Protein AF-A0A915J0B0-F1 (afdb_monomer_lite)

Foldseek 3Di:
DDPVVVVVVVVVVVVLVVLVVVVVVVVPPDDDPPVPPDDDDDDDPDDDPPDDPPPPPQLLVDALLVVLVVLCVVLVVLVVVFDVQLVVVVCCPDPCNCVRTVSVVVNVVSLQVLLVVLLCSLVVDPDLVSSLSSLVSLVSNLVSNVVVVVVSSSVSSVSSCCDPSHVVSVSSVD

Organism: Romanomermis culicivorax (NCBI:txid13658)

Structure (mmCIF, N/CA/C/O backbone):
data_AF-A0A915J0B0-F1
#
_entry.id   AF-A0A915J0B0-F1
#
loop_
_atom_site.group_PDB
_atom_site.id
_atom_site.type_symbol
_atom_site.label_atom_id
_atom_site.label_alt_id
_atom_site.label_comp_id
_atom_site.label_asym_id
_atom_site.label_entity_id
_atom_site.label_seq_id
_atom_site.pdbx_PDB_ins_code
_atom_site.Cartn_x
_atom_site.Cartn_y
_atom_site.Cartn_z
_atom_site.occupancy
_atom_site.B_iso_or_equiv
_atom_site.auth_seq_id
_atom_site.auth_comp_id
_atom_site.auth_asym_id
_atom_site.auth_atom_id
_atom_site.pdbx_PDB_model_num
ATOM 1 N N . MET A 1 1 ? 23.899 -5.904 25.865 1.00 48.91 1 MET A N 1
ATOM 2 C CA . MET A 1 1 ? 22.998 -5.936 24.692 1.00 48.91 1 MET A CA 1
ATOM 3 C C . MET A 1 1 ? 23.841 -6.051 23.431 1.00 48.91 1 MET A C 1
ATOM 5 O O . MET A 1 1 ? 24.751 -5.235 23.291 1.00 48.91 1 MET A O 1
ATOM 9 N N . PRO A 1 2 ? 23.635 -7.070 22.580 1.00 42.84 2 PRO A N 1
ATOM 10 C CA . PRO A 1 2 ? 24.564 -7.401 21.504 1.00 42.84 2 PRO A CA 1
ATOM 11 C C . PRO A 1 2 ? 24.495 -6.377 20.364 1.00 42.84 2 PRO A C 1
ATOM 13 O O . PRO A 1 2 ? 23.424 -5.894 20.007 1.00 42.84 2 PRO A O 1
ATOM 16 N N . LEU A 1 3 ? 25.644 -6.087 19.750 1.00 39.56 3 LEU A N 1
ATOM 17 C CA . LEU A 1 3 ? 25.830 -5.108 18.664 1.00 39.56 3 LEU A CA 1
ATOM 18 C C . LEU A 1 3 ? 24.934 -5.345 17.426 1.00 39.56 3 LEU A C 1
ATOM 20 O O . LEU A 1 3 ? 24.754 -4.445 16.609 1.00 39.56 3 LEU A O 1
ATOM 24 N N . VAL A 1 4 ? 24.346 -6.537 17.300 1.00 41.31 4 VAL A N 1
ATOM 25 C CA . VAL A 1 4 ? 23.443 -6.927 16.207 1.00 41.31 4 VAL A CA 1
ATOM 26 C C . VAL A 1 4 ? 22.070 -6.248 16.321 1.00 41.31 4 VAL A C 1
ATOM 28 O O . VAL A 1 4 ? 21.527 -5.815 15.307 1.00 41.31 4 VAL A O 1
ATOM 31 N N . GLU A 1 5 ? 21.537 -6.071 17.536 1.00 36.66 5 GLU A N 1
ATOM 32 C CA . GLU A 1 5 ? 20.248 -5.388 17.747 1.00 36.66 5 GLU A CA 1
ATOM 33 C C . GLU A 1 5 ? 20.348 -3.886 17.458 1.00 36.66 5 GLU A C 1
ATOM 35 O O . GLU A 1 5 ? 19.436 -3.316 16.863 1.00 36.66 5 GLU A O 1
ATOM 40 N N . ARG A 1 6 ? 21.488 -3.254 17.779 1.00 40.50 6 ARG A N 1
ATOM 41 C CA . ARG A 1 6 ? 21.729 -1.835 17.453 1.00 40.50 6 ARG A CA 1
ATOM 42 C C . ARG A 1 6 ? 21.765 -1.598 15.944 1.00 40.50 6 ARG A C 1
ATOM 44 O O 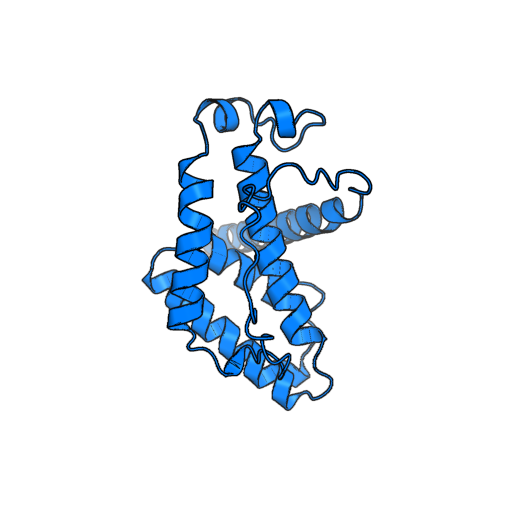. ARG A 1 6 ? 21.089 -0.701 15.461 1.00 40.50 6 ARG A O 1
ATOM 51 N N . ARG A 1 7 ? 22.436 -2.476 15.190 1.00 36.09 7 ARG A N 1
ATOM 52 C CA . ARG A 1 7 ? 22.481 -2.410 13.718 1.00 36.09 7 ARG A CA 1
ATOM 53 C C . ARG A 1 7 ? 21.117 -2.624 13.057 1.00 36.09 7 ARG A C 1
ATOM 55 O O . ARG A 1 7 ? 20.875 -2.083 11.981 1.00 36.09 7 ARG A O 1
ATOM 62 N N . CYS A 1 8 ? 20.245 -3.431 13.662 1.00 31.55 8 CYS A N 1
ATOM 63 C CA . CYS A 1 8 ? 18.889 -3.658 13.159 1.00 31.55 8 CYS A CA 1
ATOM 64 C C . CYS A 1 8 ? 17.994 -2.433 13.416 1.00 31.55 8 CYS A C 1
ATOM 66 O O . CYS A 1 8 ? 17.327 -1.955 12.501 1.00 31.55 8 CYS A O 1
ATOM 68 N N . SER A 1 9 ? 18.064 -1.860 14.621 1.00 36.88 9 SER A N 1
ATOM 69 C CA . SER A 1 9 ? 17.346 -0.632 14.987 1.00 36.88 9 SER A CA 1
ATOM 70 C C . SER A 1 9 ? 17.796 0.587 14.176 1.00 36.88 9 SER A C 1
ATOM 72 O O . SER A 1 9 ? 16.950 1.348 13.715 1.00 36.88 9 SER A O 1
ATOM 74 N N . GLU A 1 10 ? 19.098 0.731 13.914 1.00 37.00 10 GLU A N 1
ATOM 75 C CA . GLU A 1 10 ? 19.657 1.794 13.064 1.00 37.00 10 GLU A CA 1
ATOM 76 C C . GLU A 1 10 ? 19.208 1.657 11.603 1.00 37.00 10 GLU A C 1
ATOM 78 O O . GLU A 1 10 ? 18.853 2.646 10.969 1.00 37.00 10 GLU A O 1
ATOM 83 N N . LYS A 1 11 ? 19.142 0.432 11.059 1.00 37.44 11 LYS A N 1
ATOM 84 C CA . LYS A 1 11 ? 18.607 0.200 9.706 1.00 37.44 11 LYS A CA 1
ATOM 85 C C . LYS A 1 11 ? 17.116 0.521 9.604 1.00 37.44 11 LYS A C 1
ATOM 87 O O . LYS A 1 11 ? 16.688 1.039 8.580 1.00 37.44 11 LYS A O 1
ATOM 92 N N . ILE A 1 12 ? 16.341 0.251 10.654 1.00 45.19 12 ILE A N 1
ATOM 93 C CA . ILE A 1 12 ? 14.910 0.583 10.711 1.00 45.19 12 ILE A CA 1
ATOM 94 C C . ILE A 1 12 ? 14.705 2.095 10.875 1.00 45.19 12 ILE A C 1
ATOM 96 O O . ILE A 1 12 ? 13.813 2.651 10.241 1.00 45.19 12 ILE A O 1
ATOM 100 N N . GLN A 1 13 ? 15.529 2.781 11.673 1.00 38.16 13 GLN A N 1
ATOM 101 C CA . GLN A 1 13 ? 15.495 4.244 11.789 1.00 38.16 13 GLN A CA 1
ATOM 102 C C . GLN A 1 13 ? 15.915 4.931 10.490 1.00 38.16 13 GLN A C 1
ATOM 104 O O . GLN A 1 13 ? 15.215 5.833 10.047 1.00 38.16 13 GLN A O 1
ATOM 109 N N . ASN A 1 14 ? 16.968 4.453 9.826 1.00 38.53 14 ASN A N 1
ATOM 110 C CA . ASN A 1 14 ? 17.380 4.967 8.519 1.00 38.53 14 ASN A CA 1
ATOM 111 C C . ASN A 1 14 ? 16.328 4.686 7.438 1.00 38.53 14 ASN A C 1
ATOM 113 O O . ASN A 1 14 ? 16.120 5.517 6.563 1.00 38.53 14 ASN A O 1
ATOM 117 N N . TYR A 1 15 ? 15.619 3.554 7.515 1.00 40.47 15 TYR A N 1
ATOM 118 C CA . TYR A 1 15 ? 14.486 3.275 6.633 1.00 40.47 15 TYR A CA 1
ATOM 119 C C . TYR A 1 15 ? 13.299 4.205 6.909 1.00 40.47 15 TYR A C 1
ATOM 121 O O . TYR A 1 15 ? 12.702 4.705 5.965 1.00 40.47 15 TYR A O 1
ATOM 129 N N . LYS A 1 16 ? 12.987 4.501 8.178 1.00 42.53 16 LYS A N 1
ATOM 130 C CA . LYS A 1 16 ? 11.962 5.493 8.545 1.00 42.53 16 LYS A CA 1
ATOM 131 C C . LYS A 1 16 ? 12.331 6.889 8.055 1.00 42.53 16 LYS A C 1
ATOM 133 O O . LYS A 1 16 ? 11.518 7.529 7.416 1.00 42.53 16 LYS A O 1
ATOM 138 N N . GLN A 1 17 ? 13.576 7.308 8.247 1.00 37.53 17 GLN A N 1
ATOM 139 C CA . GLN A 1 17 ? 14.057 8.624 7.831 1.00 37.53 17 GLN A CA 1
ATOM 140 C C . GLN A 1 17 ? 14.157 8.755 6.301 1.00 37.53 17 GLN A C 1
ATOM 142 O O . GLN A 1 17 ? 13.848 9.806 5.754 1.00 37.53 17 GLN A O 1
ATOM 147 N N . SER A 1 18 ? 14.521 7.675 5.598 1.00 34.31 18 SER A N 1
ATOM 148 C CA . SER A 1 18 ? 14.513 7.609 4.129 1.00 34.31 18 SER A CA 1
ATOM 149 C C . SER A 1 18 ? 13.099 7.510 3.554 1.00 34.31 18 SER A C 1
ATOM 151 O O . SER A 1 18 ? 12.865 8.028 2.471 1.00 34.31 18 SER A O 1
ATOM 153 N N . SER A 1 19 ? 12.171 6.858 4.259 1.00 41.41 19 SER A N 1
ATOM 154 C CA . SER A 1 19 ? 10.746 6.840 3.926 1.00 41.41 19 SER A CA 1
ATOM 155 C C . SER A 1 19 ? 10.155 8.234 4.113 1.00 41.41 19 SER A C 1
ATOM 157 O O . SER A 1 19 ? 9.531 8.740 3.197 1.00 41.41 19 SER A O 1
ATOM 159 N N . ASP A 1 20 ? 10.401 8.892 5.244 1.00 40.28 20 ASP A N 1
ATOM 160 C CA . ASP A 1 20 ? 9.906 10.244 5.522 1.00 40.28 20 ASP A CA 1
ATOM 161 C C . ASP A 1 20 ? 10.480 11.277 4.534 1.00 40.28 20 ASP A C 1
ATOM 163 O O . ASP A 1 20 ? 9.747 12.134 4.051 1.00 40.28 20 ASP A O 1
ATOM 167 N N . ALA A 1 21 ? 11.758 11.155 4.150 1.00 40.47 21 ALA A N 1
ATOM 168 C CA . ALA A 1 21 ? 12.351 11.969 3.086 1.00 40.47 21 ALA A CA 1
ATOM 169 C C . ALA A 1 21 ? 11.720 11.690 1.709 1.00 40.47 21 ALA A C 1
ATOM 171 O O . ALA A 1 21 ? 11.473 12.617 0.950 1.00 40.47 21 ALA A O 1
ATOM 172 N N . PHE A 1 22 ? 11.410 10.427 1.410 1.00 41.81 22 PHE A N 1
ATOM 173 C CA . PHE A 1 22 ? 10.721 10.025 0.183 1.00 41.81 22 PHE A CA 1
ATOM 174 C C . PHE A 1 22 ? 9.253 10.505 0.136 1.00 41.81 22 PHE A C 1
ATOM 176 O O . PHE A 1 22 ? 8.731 10.821 -0.931 1.00 41.81 22 PHE A O 1
ATOM 183 N N . PHE A 1 23 ? 8.588 10.601 1.291 1.00 43.66 23 PHE A N 1
ATOM 184 C CA . PHE A 1 23 ? 7.239 11.159 1.420 1.00 43.66 23 PHE A CA 1
ATOM 185 C C . PHE A 1 23 ? 7.220 12.692 1.326 1.00 43.66 23 PHE A C 1
ATOM 187 O O . PHE A 1 23 ? 6.297 13.229 0.723 1.00 43.66 23 PHE A O 1
ATOM 194 N N . ASN A 1 24 ? 8.230 13.383 1.864 1.00 37.81 24 ASN A N 1
ATOM 195 C CA . ASN A 1 24 ? 8.326 14.846 1.791 1.00 37.81 24 ASN A CA 1
ATOM 196 C C . ASN A 1 24 ? 8.723 15.366 0.397 1.00 37.81 24 ASN A C 1
ATOM 198 O O . ASN A 1 24 ? 8.403 16.500 0.071 1.00 37.81 24 ASN A O 1
ATOM 202 N N . ASP A 1 25 ? 9.373 14.550 -0.436 1.00 30.94 25 ASP A N 1
ATOM 203 C CA . ASP A 1 25 ? 9.699 14.902 -1.832 1.00 30.94 25 ASP A CA 1
ATOM 204 C C . ASP A 1 25 ? 8.470 14.825 -2.763 1.00 30.94 25 ASP A C 1
ATOM 206 O O . ASP A 1 25 ? 8.490 15.292 -3.894 1.00 30.94 25 ASP A O 1
ATOM 210 N N . SER A 1 26 ? 7.362 14.241 -2.288 1.00 38.88 26 SER A N 1
ATOM 211 C CA . SER A 1 26 ? 6.119 14.121 -3.065 1.00 38.88 26 SER A CA 1
ATOM 212 C C . SER A 1 26 ? 5.256 15.395 -3.050 1.00 38.88 26 SER A C 1
ATOM 214 O O . SER A 1 26 ? 4.212 15.409 -3.698 1.00 38.88 26 SER A O 1
ATOM 216 N N . GLU A 1 27 ? 5.648 16.438 -2.308 1.00 38.91 27 GLU A N 1
ATOM 217 C CA . GLU A 1 27 ? 4.931 17.724 -2.246 1.00 38.91 27 GLU A CA 1
ATOM 218 C C . GLU A 1 27 ? 5.416 18.758 -3.286 1.00 38.91 27 GLU A C 1
ATOM 220 O O . GLU A 1 27 ? 4.824 19.830 -3.369 1.00 38.91 27 GLU A O 1
ATOM 225 N N . GLU A 1 28 ? 6.411 18.435 -4.128 1.00 37.19 28 GLU A N 1
ATOM 226 C CA . GLU A 1 28 ? 6.911 19.332 -5.195 1.00 37.19 28 GLU A CA 1
ATOM 227 C C . GLU A 1 28 ? 6.611 18.878 -6.642 1.00 37.19 28 GLU A C 1
ATOM 229 O O . GLU A 1 28 ? 7.113 19.486 -7.582 1.00 37.19 28 GLU A O 1
ATOM 234 N N . ASP A 1 29 ? 5.756 17.874 -6.866 1.00 36.62 29 ASP A N 1
ATOM 235 C CA . ASP A 1 29 ? 5.325 17.490 -8.224 1.00 36.62 29 ASP A CA 1
ATOM 236 C C . ASP A 1 29 ? 3.936 18.113 -8.547 1.00 36.62 29 ASP A C 1
ATOM 238 O O . ASP A 1 29 ? 2.938 17.408 -8.730 1.00 36.62 29 ASP A O 1
ATOM 242 N N . GLU A 1 30 ? 3.852 19.453 -8.595 1.00 46.47 30 GLU A N 1
ATOM 243 C CA . GLU A 1 30 ? 2.888 20.127 -9.486 1.00 46.47 30 GLU A CA 1
ATOM 244 C C . GLU A 1 30 ? 3.388 19.923 -10.931 1.00 46.47 30 GLU A C 1
ATOM 246 O O . GLU A 1 30 ? 4.579 20.053 -11.192 1.00 46.47 30 GLU A O 1
ATOM 251 N N . ASP A 1 31 ? 2.478 19.600 -11.854 1.00 40.59 31 ASP A N 1
ATOM 252 C CA . ASP A 1 31 ? 2.707 19.345 -13.291 1.00 40.59 31 ASP A CA 1
ATOM 253 C C . ASP A 1 31 ? 3.106 17.909 -13.705 1.00 40.59 31 ASP A C 1
ATOM 255 O O . ASP A 1 31 ? 4.229 17.658 -14.123 1.00 40.59 31 ASP A O 1
ATOM 259 N N . ASP A 1 32 ? 2.147 16.966 -13.689 1.00 39.22 32 ASP A N 1
ATOM 260 C CA . ASP A 1 32 ? 2.000 15.960 -14.770 1.00 39.22 32 ASP A CA 1
ATOM 261 C C . ASP A 1 32 ? 0.706 15.117 -14.625 1.00 39.22 32 ASP A C 1
ATOM 263 O O . ASP A 1 32 ? 0.706 13.885 -14.505 1.00 39.22 32 ASP A O 1
ATOM 267 N N . GLU A 1 33 ? -0.463 15.767 -14.694 1.00 38.34 33 GLU A N 1
ATOM 268 C CA . GLU A 1 33 ? -1.671 15.076 -15.168 1.00 38.34 33 GLU A CA 1
ATOM 269 C C . GLU A 1 33 ? -1.552 14.863 -16.685 1.00 38.34 33 GLU A C 1
ATOM 271 O O . GLU A 1 33 ? -2.096 15.614 -17.489 1.00 38.34 33 GLU A O 1
ATOM 276 N N . ASN A 1 34 ? -0.836 13.818 -17.105 1.00 37.22 34 ASN A N 1
ATOM 277 C CA . ASN A 1 34 ? -0.936 13.318 -18.474 1.00 37.22 34 ASN A CA 1
ATOM 278 C C . ASN A 1 34 ? -2.084 12.284 -18.559 1.00 37.22 34 ASN A C 1
ATOM 280 O O . ASN A 1 34 ? -1.941 11.171 -18.041 1.00 37.22 34 ASN A O 1
ATOM 284 N N . PRO A 1 35 ? -3.220 12.589 -19.220 1.00 34.88 35 PRO A N 1
ATOM 285 C CA . PRO A 1 35 ? -4.399 11.715 -19.262 1.00 34.88 35 PRO A CA 1
ATOM 286 C C . PRO A 1 35 ? -4.248 10.477 -20.175 1.00 34.88 35 PRO A C 1
ATOM 288 O O . PRO A 1 35 ? -5.204 9.725 -20.371 1.00 34.88 35 PRO A O 1
ATOM 291 N N . ALA A 1 36 ? -3.069 10.219 -20.743 1.00 38.72 36 ALA A N 1
ATOM 292 C CA . ALA A 1 36 ? -2.888 9.280 -21.853 1.00 38.72 36 ALA A CA 1
ATOM 293 C C . ALA A 1 36 ? -2.864 7.769 -21.511 1.00 38.72 36 ALA A C 1
ATOM 295 O O . ALA A 1 36 ? -2.462 6.974 -22.356 1.00 38.72 36 ALA A O 1
ATOM 296 N N . PHE A 1 37 ? -3.310 7.327 -20.329 1.00 34.62 37 PHE A N 1
ATOM 297 C CA . PHE A 1 37 ? -3.388 5.885 -20.007 1.00 34.62 37 PHE A CA 1
ATOM 298 C C . PHE A 1 37 ? -4.741 5.407 -19.467 1.00 34.62 37 PHE A C 1
ATOM 300 O O . PHE A 1 37 ? -4.826 4.383 -18.787 1.00 34.62 37 PHE A O 1
ATOM 307 N N . LEU A 1 38 ? -5.826 6.089 -19.835 1.00 33.72 38 LEU A N 1
ATOM 308 C CA . LEU A 1 38 ? -7.137 5.445 -19.828 1.00 33.72 38 LEU A CA 1
ATOM 309 C C . LEU A 1 38 ? -7.239 4.555 -21.080 1.00 33.72 38 LEU A C 1
ATOM 311 O O . LEU A 1 38 ? -7.139 5.079 -22.193 1.00 33.72 38 LEU A O 1
ATOM 315 N N . PRO A 1 39 ? -7.419 3.225 -20.962 1.00 33.47 39 PRO A N 1
ATOM 316 C CA . PRO A 1 39 ? -7.717 2.411 -22.131 1.00 33.47 39 PRO A CA 1
ATOM 317 C C . PRO A 1 39 ? -9.027 2.922 -22.740 1.00 33.47 39 PRO A C 1
ATOM 319 O O . PRO A 1 39 ? -10.047 2.999 -22.056 1.00 33.47 39 PRO A O 1
ATOM 322 N N . SER A 1 40 ? -8.974 3.314 -24.015 1.00 37.09 40 SER A N 1
ATOM 323 C CA . SER A 1 40 ? -10.126 3.795 -24.779 1.00 37.09 40 SER A CA 1
ATOM 324 C C . SER A 1 40 ? -11.209 2.714 -24.808 1.00 37.09 40 SER A C 1
ATOM 326 O O . SER A 1 40 ? -11.109 1.729 -25.543 1.00 37.09 40 SER A O 1
ATOM 328 N N . VAL A 1 41 ? -12.231 2.865 -23.964 1.00 39.19 41 VAL A N 1
ATOM 329 C CA . VAL A 1 41 ? -13.434 2.034 -24.013 1.00 39.19 41 VAL A CA 1
ATOM 330 C C . VAL A 1 41 ? -14.372 2.662 -25.037 1.00 39.19 41 VAL A C 1
ATOM 332 O O . VAL A 1 41 ? -14.897 3.755 -24.841 1.00 39.19 41 VAL A O 1
ATOM 335 N N . ASN A 1 42 ? -14.535 1.957 -26.155 1.00 39.28 42 ASN A N 1
ATOM 336 C CA . ASN A 1 42 ? -15.382 2.323 -27.282 1.00 39.28 42 ASN A CA 1
ATOM 337 C C . ASN A 1 42 ? -16.788 2.779 -26.862 1.00 39.28 42 ASN A C 1
ATOM 339 O O . ASN A 1 42 ? -17.485 2.106 -26.100 1.00 39.28 42 ASN A O 1
ATOM 343 N N . ASN A 1 43 ? -17.217 3.892 -27.466 1.00 47.47 43 ASN A N 1
ATOM 344 C CA . ASN A 1 43 ? -18.579 4.418 -27.456 1.00 47.47 43 ASN A CA 1
ATOM 345 C C . ASN A 1 43 ? -19.569 3.394 -28.033 1.00 47.47 43 ASN A C 1
ATOM 347 O O . ASN A 1 43 ? -19.893 3.406 -29.221 1.00 47.47 43 ASN A O 1
ATOM 351 N N . HIS A 1 44 ? -20.115 2.548 -27.170 1.00 41.00 44 HIS A N 1
ATOM 352 C CA . HIS A 1 44 ? -21.411 1.931 -27.396 1.00 41.00 44 HIS A CA 1
ATOM 353 C C . HIS A 1 44 ? -22.433 2.711 -26.575 1.00 41.00 44 HIS A C 1
ATOM 355 O O . HIS A 1 44 ? -22.274 2.864 -25.367 1.00 41.00 44 HIS A O 1
ATOM 361 N N . LYS A 1 45 ? -23.473 3.235 -27.239 1.00 46.09 45 LYS A N 1
ATOM 362 C CA . LYS A 1 45 ? -24.636 3.846 -26.585 1.00 46.09 45 LYS A CA 1
ATOM 363 C C . LYS A 1 45 ? -25.274 2.803 -25.661 1.00 46.09 45 LYS A C 1
ATOM 365 O O . LYS A 1 45 ? -26.104 2.012 -26.097 1.00 46.09 45 LYS A O 1
ATOM 370 N N . ALA A 1 46 ? -24.848 2.781 -24.404 1.00 36.44 46 ALA A N 1
ATOM 371 C CA . ALA A 1 46 ? -25.392 1.915 -23.377 1.00 36.44 46 ALA A CA 1
ATOM 372 C C . ALA A 1 46 ? -26.599 2.616 -22.751 1.00 36.44 46 ALA A C 1
ATOM 374 O O . ALA A 1 46 ? -26.488 3.455 -21.859 1.00 36.44 46 ALA A O 1
ATOM 375 N N . SER A 1 47 ? -27.772 2.269 -23.272 1.00 42.53 47 SER A N 1
ATOM 376 C CA . SER A 1 47 ? -29.044 2.353 -22.562 1.00 42.53 47 SER A CA 1
ATOM 377 C C . SER A 1 47 ? -28.875 1.854 -21.121 1.00 42.53 47 SER A C 1
ATOM 379 O O . SER A 1 47 ? -28.467 0.711 -20.921 1.00 42.53 47 SER A O 1
ATOM 381 N N . HIS A 1 48 ? -29.174 2.717 -20.146 1.00 42.78 48 HIS A N 1
ATOM 382 C CA . HIS A 1 48 ? -29.063 2.467 -18.706 1.00 42.78 48 HIS A CA 1
ATOM 383 C C . HIS A 1 48 ? -27.721 1.858 -18.260 1.00 42.78 48 HIS A C 1
ATOM 385 O O . HIS A 1 48 ? -27.640 0.699 -17.846 1.00 42.78 48 HIS A O 1
ATOM 391 N N . ALA A 1 49 ? -26.669 2.681 -18.235 1.00 43.25 49 ALA A N 1
ATOM 392 C CA . ALA A 1 49 ? -25.605 2.464 -17.263 1.00 43.25 49 ALA A CA 1
ATOM 393 C C . ALA A 1 49 ? -26.260 2.463 -15.873 1.00 43.25 49 ALA A C 1
ATOM 395 O O . ALA A 1 49 ? -26.854 3.461 -15.468 1.00 43.25 49 ALA A O 1
ATOM 396 N N . LYS A 1 50 ? -26.236 1.317 -15.184 1.00 41.91 50 LYS A N 1
ATOM 397 C CA . LYS A 1 50 ? -26.624 1.246 -13.775 1.00 41.91 50 LYS A CA 1
ATOM 398 C C . LYS A 1 50 ? -25.751 2.244 -13.029 1.00 41.91 50 LYS A C 1
ATOM 400 O O . LYS A 1 50 ? -24.545 2.043 -12.911 1.00 41.91 50 LYS A O 1
ATOM 405 N N . GLU A 1 51 ? -26.376 3.324 -12.594 1.00 39.84 51 GLU A N 1
ATOM 406 C CA . GLU A 1 51 ? -25.834 4.272 -11.640 1.00 39.84 51 GLU A CA 1
ATOM 407 C C . GLU A 1 51 ? -25.319 3.458 -10.448 1.00 39.84 51 GLU A C 1
ATOM 409 O O . GLU A 1 51 ? -26.076 2.729 -9.801 1.00 39.84 51 GLU A O 1
ATOM 414 N N . PHE A 1 52 ? -24.001 3.458 -10.245 1.00 46.97 52 PHE A N 1
ATOM 415 C CA . PHE A 1 52 ? -23.430 2.896 -9.032 1.00 46.97 52 PHE A CA 1
ATOM 416 C C . PHE A 1 52 ? -23.942 3.760 -7.892 1.00 46.97 52 PHE A C 1
ATOM 418 O O . PHE A 1 52 ? -23.619 4.944 -7.836 1.00 46.97 52 PHE A O 1
ATOM 425 N N . ASP A 1 53 ? -24.754 3.169 -7.022 1.00 42.88 53 ASP A N 1
ATOM 426 C CA . ASP A 1 53 ? -25.245 3.833 -5.828 1.00 42.88 53 ASP A CA 1
ATOM 427 C C . ASP A 1 53 ? -24.038 4.364 -5.024 1.00 42.88 53 ASP A C 1
ATOM 429 O O . ASP A 1 53 ? -23.220 3.562 -4.558 1.00 42.88 53 ASP A O 1
ATOM 433 N N . PRO A 1 54 ? -23.877 5.693 -4.867 1.00 47.62 54 PRO A N 1
ATOM 434 C CA . PRO A 1 54 ? -22.790 6.289 -4.102 1.00 47.62 54 PRO A CA 1
ATOM 435 C C . PRO A 1 54 ? -22.958 6.080 -2.589 1.00 47.62 54 PRO A C 1
ATOM 437 O O . PRO A 1 54 ? -22.245 6.724 -1.814 1.00 47.62 54 PRO A O 1
ATOM 440 N N . VAL A 1 55 ? -23.857 5.180 -2.148 1.00 47.16 55 VAL A N 1
ATOM 441 C CA . VAL A 1 55 ? -23.870 4.591 -0.802 1.00 47.16 55 VAL A CA 1
ATOM 442 C C . VAL A 1 55 ? -22.456 4.130 -0.451 1.00 47.16 55 VAL A C 1
ATOM 444 O O . VAL A 1 55 ? -21.967 3.067 -0.824 1.00 47.16 55 VAL A O 1
ATOM 447 N N . THR A 1 56 ? -21.808 5.032 0.274 1.00 55.72 56 THR A N 1
ATOM 448 C CA . THR A 1 56 ? -20.452 5.059 0.800 1.00 55.72 56 THR A CA 1
ATOM 449 C C . THR A 1 56 ? -19.791 3.685 0.780 1.00 55.72 56 THR A C 1
ATOM 451 O O . THR A 1 56 ? -20.079 2.839 1.637 1.00 55.72 56 THR A O 1
ATOM 454 N N . PHE A 1 57 ? -18.886 3.461 -0.180 1.00 65.12 57 PHE A N 1
ATOM 455 C CA . PHE A 1 57 ? -17.993 2.310 -0.134 1.00 65.12 57 PHE A CA 1
ATOM 456 C C . PHE A 1 57 ? -17.257 2.358 1.205 1.00 65.12 57 PHE A C 1
ATOM 458 O O . PHE A 1 57 ? -16.432 3.230 1.472 1.00 65.12 57 PHE A O 1
ATOM 465 N N . CYS A 1 58 ? -17.653 1.475 2.111 1.00 81.38 58 CYS A N 1
ATOM 466 C CA . CYS A 1 58 ? -17.120 1.444 3.453 1.00 81.38 58 CYS A CA 1
ATOM 467 C C . CYS A 1 58 ? -16.010 0.408 3.451 1.00 81.38 58 CYS A C 1
ATOM 469 O O . CYS A 1 58 ? -16.282 -0.780 3.273 1.00 81.38 58 CYS A O 1
ATOM 471 N N . VAL A 1 59 ? -14.772 0.860 3.655 1.00 88.94 59 VAL A N 1
ATOM 472 C CA . VAL A 1 59 ? -13.590 -0.009 3.643 1.00 88.94 59 VAL A CA 1
ATOM 473 C C . VAL A 1 59 ? -13.754 -1.214 4.575 1.00 88.94 59 VAL A C 1
ATOM 475 O O . VAL A 1 59 ? -13.316 -2.302 4.250 1.00 88.94 59 VAL A O 1
ATOM 478 N N . THR A 1 60 ? -14.482 -1.093 5.686 1.00 91.69 60 THR A N 1
ATOM 479 C CA . THR A 1 60 ? -14.686 -2.215 6.615 1.00 91.69 60 THR A CA 1
ATOM 480 C C . THR A 1 60 ? -15.700 -3.262 6.141 1.00 91.69 60 THR A C 1
ATOM 482 O O . THR A 1 60 ? -15.730 -4.355 6.708 1.00 91.69 60 THR A O 1
ATOM 485 N N . LYS A 1 61 ? -16.526 -2.964 5.126 1.00 91.81 61 LYS A N 1
ATOM 486 C CA . LYS A 1 61 ? -17.555 -3.883 4.599 1.00 91.81 61 LYS A CA 1
ATOM 487 C C . LYS A 1 61 ? -17.006 -4.910 3.611 1.00 91.81 61 LYS A C 1
ATOM 489 O O . LYS A 1 61 ? -17.636 -5.944 3.409 1.00 91.81 61 LYS A O 1
ATOM 494 N N . VAL A 1 62 ? -15.861 -4.640 2.992 1.00 93.94 62 VAL A N 1
ATOM 495 C CA . VAL A 1 62 ? -15.200 -5.586 2.085 1.00 93.94 62 VAL A CA 1
ATOM 496 C C . VAL A 1 62 ? -14.277 -6.491 2.891 1.00 93.94 62 VAL A C 1
ATOM 498 O O . VAL A 1 62 ? -13.682 -6.070 3.877 1.00 93.94 62 VAL A O 1
ATOM 501 N N . ASN A 1 63 ? -14.164 -7.766 2.519 1.00 96.31 63 ASN A N 1
ATOM 502 C CA . ASN A 1 63 ? -13.314 -8.694 3.256 1.00 96.31 63 ASN A CA 1
ATOM 503 C C . ASN A 1 63 ? -11.830 -8.295 3.109 1.00 96.31 63 ASN A C 1
ATOM 505 O O . ASN A 1 63 ? -11.384 -8.040 1.987 1.00 96.31 63 ASN A O 1
ATOM 509 N N . PRO A 1 64 ? -11.012 -8.343 4.181 1.00 97.88 64 PRO A N 1
ATOM 510 C CA . PRO A 1 64 ? -9.578 -8.081 4.076 1.00 97.88 64 PRO A CA 1
ATOM 511 C C . PRO A 1 64 ? -8.852 -8.940 3.031 1.00 97.88 64 PRO A C 1
ATOM 513 O O . PRO A 1 64 ? -7.879 -8.497 2.424 1.00 97.88 64 PRO A O 1
ATOM 516 N N . LYS A 1 65 ? -9.317 -10.181 2.817 1.00 97.50 65 LYS A N 1
ATOM 517 C CA . LYS A 1 65 ? -8.779 -11.079 1.786 1.00 97.50 65 LYS A CA 1
ATOM 518 C C . LYS A 1 65 ? -9.044 -10.540 0.380 1.00 97.50 65 LYS A C 1
ATOM 520 O O . LYS A 1 65 ? -8.164 -10.637 -0.468 1.00 97.50 65 LYS A O 1
ATOM 525 N N . ASP A 1 66 ? -10.220 -9.968 0.146 1.00 97.75 66 ASP A N 1
ATOM 526 C CA . ASP A 1 66 ? -10.595 -9.453 -1.168 1.00 97.75 66 ASP A CA 1
ATOM 527 C C . ASP A 1 66 ? -9.770 -8.214 -1.505 1.00 97.75 66 ASP A C 1
ATOM 529 O O . ASP A 1 66 ? -9.204 -8.153 -2.592 1.00 97.75 66 ASP A O 1
ATOM 533 N N . PHE A 1 67 ? -9.563 -7.300 -0.548 1.00 97.94 67 PHE A N 1
ATOM 534 C CA . PHE A 1 67 ? -8.605 -6.204 -0.731 1.00 97.94 67 PHE A CA 1
ATOM 535 C C . PHE A 1 67 ? -7.196 -6.702 -1.026 1.00 97.94 67 PHE A C 1
ATOM 537 O O . PHE A 1 67 ? -6.570 -6.225 -1.967 1.00 97.94 67 PHE A O 1
ATOM 544 N N . ALA A 1 68 ? -6.695 -7.672 -0.259 1.00 98.44 68 ALA A N 1
ATOM 545 C CA . ALA A 1 68 ? -5.356 -8.206 -0.481 1.00 98.44 68 ALA A CA 1
ATOM 546 C C . ALA A 1 68 ? -5.206 -8.840 -1.875 1.00 98.44 68 ALA A C 1
ATOM 548 O O . ALA A 1 68 ? -4.176 -8.657 -2.527 1.00 98.44 68 ALA A O 1
ATOM 549 N N . ASN A 1 69 ? -6.241 -9.531 -2.360 1.00 98.25 69 ASN A N 1
ATOM 550 C CA . ASN A 1 69 ? -6.271 -10.075 -3.713 1.00 98.25 69 ASN A CA 1
ATOM 551 C C . ASN A 1 69 ? -6.276 -8.959 -4.766 1.00 98.25 69 ASN A C 1
ATOM 553 O O . ASN A 1 69 ? -5.479 -9.015 -5.696 1.00 98.25 69 ASN A O 1
ATOM 557 N N . GLN A 1 70 ? -7.130 -7.940 -4.617 1.00 98.38 70 GLN A N 1
ATOM 558 C CA . GLN A 1 70 ? -7.226 -6.840 -5.583 1.00 98.38 70 GLN A CA 1
ATOM 559 C C . GLN A 1 70 ? -5.945 -6.004 -5.636 1.00 98.38 70 GLN A C 1
ATOM 561 O O . GLN A 1 70 ? -5.442 -5.729 -6.721 1.00 98.38 70 GLN A O 1
ATOM 566 N N . LEU A 1 71 ? -5.359 -5.669 -4.485 1.00 98.19 71 LEU A N 1
ATOM 567 C CA . LEU A 1 71 ? -4.063 -4.989 -4.422 1.00 98.19 71 LEU A CA 1
ATOM 568 C C . LEU A 1 71 ? -2.983 -5.803 -5.143 1.00 98.19 71 LEU A C 1
ATOM 570 O O . LEU A 1 71 ? -2.286 -5.277 -6.003 1.00 98.19 71 LEU A O 1
ATOM 574 N N . THR A 1 72 ? -2.916 -7.112 -4.884 1.00 98.44 72 THR A N 1
ATOM 575 C CA . THR A 1 72 ? -1.978 -8.015 -5.571 1.00 98.44 72 THR A CA 1
ATOM 576 C C . THR A 1 72 ? -2.212 -8.082 -7.079 1.00 98.44 72 THR A C 1
ATOM 578 O O . THR A 1 72 ? -1.248 -8.040 -7.841 1.00 98.44 72 THR A O 1
ATOM 581 N N . LEU A 1 73 ? -3.467 -8.152 -7.527 1.00 98.31 73 LEU A N 1
ATOM 582 C CA . LEU A 1 73 ? -3.807 -8.164 -8.952 1.00 98.31 73 LEU A CA 1
ATOM 583 C C . LEU A 1 73 ? -3.392 -6.873 -9.661 1.00 98.31 73 LEU A C 1
ATOM 585 O O . LEU A 1 73 ? -2.994 -6.926 -10.821 1.00 98.31 73 LEU A O 1
ATOM 589 N N . LEU A 1 74 ? -3.463 -5.737 -8.971 1.00 97.88 74 LEU A N 1
ATOM 590 C CA . LEU A 1 74 ? -3.078 -4.441 -9.518 1.00 97.88 74 LEU A CA 1
ATOM 591 C C . LEU A 1 74 ? -1.558 -4.203 -9.470 1.00 97.88 74 LEU A C 1
ATOM 593 O O . LEU A 1 74 ? -1.012 -3.579 -10.377 1.00 97.88 74 LEU A O 1
ATOM 597 N N . ASP A 1 75 ? -0.865 -4.707 -8.446 1.00 98.12 75 ASP A N 1
ATOM 598 C CA . ASP A 1 75 ? 0.592 -4.565 -8.300 1.00 98.12 75 ASP A CA 1
ATOM 599 C C . ASP A 1 75 ? 1.368 -5.449 -9.277 1.00 98.12 75 ASP A C 1
ATOM 601 O O . ASP A 1 75 ? 2.371 -5.024 -9.853 1.00 98.12 75 ASP A O 1
ATOM 605 N N . LEU A 1 76 ? 0.901 -6.685 -9.4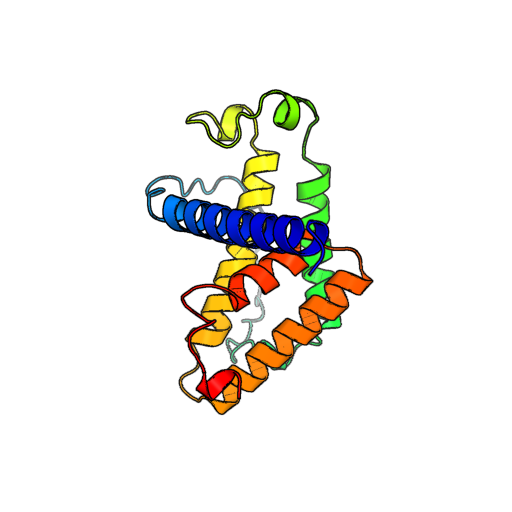78 1.00 97.69 76 LEU A N 1
ATOM 606 C CA . LEU A 1 76 ? 1.603 -7.699 -10.257 1.00 97.69 76 LEU A CA 1
ATOM 607 C C . LEU A 1 76 ? 1.951 -7.279 -11.700 1.00 97.69 76 LEU A C 1
ATOM 609 O O . LEU A 1 76 ? 3.096 -7.508 -12.094 1.00 97.69 76 LEU A O 1
ATOM 613 N N . PRO A 1 77 ? 1.039 -6.709 -12.515 1.00 97.94 77 PRO A N 1
ATOM 614 C CA . PRO A 1 77 ? 1.376 -6.317 -13.882 1.00 97.94 77 PRO A CA 1
ATOM 615 C C . PRO A 1 77 ? 2.420 -5.198 -13.926 1.00 97.94 77 PRO A C 1
ATOM 617 O O . PRO A 1 77 ? 3.306 -5.248 -14.772 1.00 97.94 77 PRO A O 1
ATOM 620 N N . VAL A 1 78 ? 2.365 -4.237 -12.997 1.00 97.44 78 VAL A N 1
ATOM 621 C CA . VAL A 1 78 ? 3.335 -3.133 -12.944 1.00 97.44 78 VAL A CA 1
ATOM 622 C C . VAL A 1 78 ? 4.706 -3.643 -12.511 1.00 97.44 78 VAL A C 1
ATOM 624 O O . VAL A 1 78 ? 5.701 -3.326 -13.151 1.00 97.44 78 VAL A O 1
ATOM 627 N N . PHE A 1 79 ? 4.758 -4.519 -11.503 1.00 98.00 79 PHE A N 1
ATOM 628 C CA . PHE A 1 79 ? 6.002 -5.170 -11.092 1.00 98.00 79 PHE A CA 1
ATOM 629 C C . PHE A 1 79 ? 6.641 -5.972 -12.236 1.00 98.00 79 PHE A C 1
ATOM 631 O O . PHE A 1 79 ? 7.841 -5.874 -12.472 1.00 98.00 79 PHE A O 1
ATOM 638 N N . LYS A 1 80 ? 5.836 -6.737 -12.985 1.00 98.00 80 LYS A N 1
ATOM 639 C CA . LYS A 1 80 ? 6.310 -7.527 -14.133 1.00 98.00 80 LYS A CA 1
ATOM 640 C C . LYS A 1 80 ? 6.769 -6.682 -15.321 1.00 98.00 80 LYS A C 1
ATOM 642 O O . LYS A 1 80 ? 7.505 -7.197 -16.156 1.00 98.00 80 LYS A O 1
ATOM 647 N N . ALA A 1 81 ? 6.313 -5.436 -15.428 1.00 97.69 81 ALA A N 1
ATOM 648 C CA . ALA A 1 81 ? 6.685 -4.542 -16.519 1.00 97.69 81 ALA A CA 1
ATOM 649 C C . ALA A 1 81 ? 8.075 -3.911 -16.334 1.00 97.69 81 A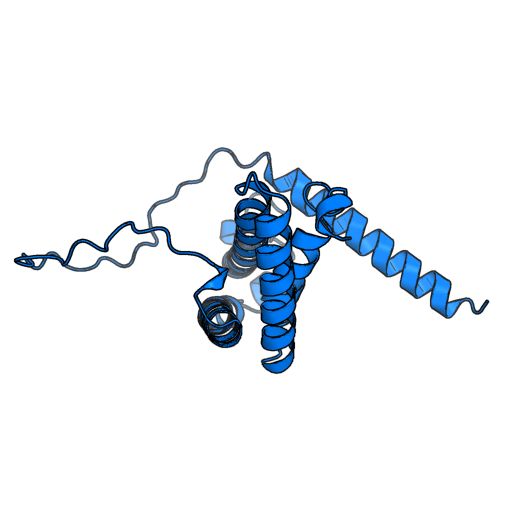LA A C 1
ATOM 651 O O . ALA A 1 81 ? 8.639 -3.425 -17.312 1.00 97.69 81 ALA A O 1
ATOM 652 N N . ILE A 1 82 ? 8.633 -3.936 -15.115 1.00 97.12 82 ILE A N 1
ATOM 653 C CA . ILE A 1 82 ? 9.954 -3.372 -14.813 1.00 97.12 82 ILE A CA 1
ATOM 654 C C . ILE A 1 82 ? 11.032 -4.091 -15.622 1.00 97.12 82 ILE A C 1
ATOM 656 O O . ILE A 1 82 ? 11.239 -5.299 -15.480 1.00 97.12 82 ILE A O 1
ATOM 660 N N . LYS A 1 83 ? 11.751 -3.330 -16.451 1.00 95.00 83 LYS A N 1
ATOM 661 C CA . LYS A 1 83 ? 12.868 -3.853 -17.240 1.00 95.00 83 LYS A CA 1
ATOM 662 C C . LYS A 1 83 ? 14.185 -3.768 -16.458 1.00 95.00 83 LYS A C 1
ATOM 664 O O . LYS A 1 83 ? 14.379 -2.820 -15.698 1.00 95.00 83 LYS A O 1
ATOM 669 N N . PRO A 1 84 ? 15.136 -4.697 -16.679 1.00 95.00 84 PRO A N 1
ATOM 670 C CA . PRO A 1 84 ? 16.452 -4.647 -16.037 1.00 95.00 84 PRO A CA 1
ATOM 671 C C . PRO A 1 84 ? 17.216 -3.333 -16.263 1.00 95.00 84 PRO A C 1
ATOM 673 O O . PRO A 1 84 ? 17.880 -2.859 -15.346 1.00 95.00 84 PRO A O 1
ATOM 676 N N . ASP A 1 85 ? 17.082 -2.720 -17.443 1.00 93.44 85 ASP A N 1
ATOM 677 C CA . ASP A 1 85 ? 17.763 -1.460 -17.792 1.00 93.44 85 ASP A CA 1
ATOM 678 C C . ASP A 1 85 ? 17.287 -0.266 -16.946 1.00 93.44 85 ASP A C 1
ATOM 680 O O . ASP A 1 85 ? 18.053 0.642 -16.616 1.00 93.44 85 ASP A O 1
ATOM 684 N N . GLU A 1 86 ? 16.018 -0.288 -16.531 1.00 93.56 86 GLU A N 1
ATOM 685 C CA . GLU A 1 86 ? 15.467 0.715 -15.616 1.00 93.56 86 GLU A CA 1
ATOM 686 C C . GLU A 1 86 ? 16.114 0.604 -14.232 1.00 93.56 86 GLU A C 1
ATOM 688 O O . GLU A 1 86 ? 16.299 1.610 -13.553 1.00 93.56 86 GLU A O 1
ATOM 693 N N . LEU A 1 87 ? 16.483 -0.618 -13.825 1.00 92.12 87 LEU A N 1
ATOM 694 C CA . LEU A 1 87 ? 17.133 -0.895 -12.546 1.00 92.12 87 LEU A CA 1
ATOM 695 C C . LEU A 1 87 ? 18.638 -0.598 -12.571 1.00 92.12 87 LEU A C 1
ATOM 697 O O . LEU A 1 87 ? 19.177 -0.105 -11.584 1.00 92.12 87 LEU A O 1
ATOM 701 N N . SER A 1 88 ? 19.320 -0.886 -13.681 1.00 89.62 88 SER A N 1
ATOM 702 C CA . SER A 1 88 ? 20.768 -0.678 -13.809 1.00 89.62 88 SER A CA 1
ATOM 703 C C . SER A 1 88 ? 21.151 0.798 -13.933 1.00 89.62 88 SER A C 1
ATOM 705 O O . SER A 1 88 ? 22.205 1.199 -13.444 1.00 89.62 88 SER A O 1
ATOM 707 N N . SER A 1 89 ? 20.290 1.610 -14.553 1.00 85.31 89 SER A N 1
ATOM 708 C CA . SER A 1 89 ? 20.504 3.053 -14.713 1.00 85.31 89 SER A CA 1
ATOM 709 C C . SER A 1 89 ? 20.332 3.859 -13.424 1.00 85.31 89 SER A C 1
ATOM 711 O O . SER A 1 89 ? 20.833 4.979 -13.344 1.00 85.31 89 SER A O 1
ATOM 713 N N . CYS A 1 90 ? 19.618 3.328 -12.423 1.00 86.56 90 CYS A N 1
ATOM 714 C CA . CYS A 1 90 ? 19.253 4.060 -11.205 1.00 86.56 90 CYS A CA 1
ATOM 715 C C . CYS A 1 90 ? 18.550 5.408 -11.468 1.00 86.56 90 CYS A C 1
ATOM 717 O O . CYS A 1 90 ? 18.574 6.306 -10.627 1.00 86.56 90 CYS A O 1
ATOM 719 N N . ALA A 1 91 ? 17.909 5.556 -12.632 1.00 88.06 91 ALA A N 1
ATOM 720 C CA . ALA A 1 91 ? 17.410 6.838 -13.123 1.00 88.06 91 ALA A CA 1
ATOM 721 C C . ALA A 1 91 ? 16.029 7.239 -12.568 1.00 88.06 91 ALA A C 1
ATOM 723 O O . ALA A 1 91 ? 15.513 8.294 -12.914 1.00 88.06 91 ALA A O 1
ATOM 724 N N . TRP A 1 92 ? 15.413 6.443 -11.688 1.00 89.56 92 TRP A N 1
ATOM 725 C CA . TRP A 1 92 ? 14.084 6.747 -11.130 1.00 89.56 92 TRP A CA 1
ATOM 726 C C . TRP A 1 92 ? 14.054 7.959 -10.184 1.00 89.56 92 TRP A C 1
ATOM 728 O O . TRP A 1 92 ? 12.968 8.396 -9.818 1.00 89.56 92 TRP A O 1
ATOM 738 N N . ASN A 1 93 ? 15.217 8.501 -9.804 1.00 87.81 93 ASN A N 1
ATOM 739 C CA . ASN A 1 93 ? 15.343 9.706 -8.978 1.00 87.81 93 ASN A CA 1
ATOM 740 C C . ASN A 1 93 ? 15.951 10.903 -9.739 1.00 87.81 93 ASN A C 1
ATOM 742 O O . ASN A 1 93 ? 16.573 11.779 -9.143 1.00 87.81 93 ASN A O 1
ATOM 746 N N . THR A 1 94 ? 15.867 10.904 -11.072 1.00 90.12 94 THR A N 1
ATOM 747 C CA . THR A 1 94 ? 16.382 11.990 -11.920 1.00 90.12 94 THR A CA 1
ATOM 748 C C . THR A 1 94 ? 15.241 12.743 -12.603 1.00 90.12 94 THR A C 1
ATOM 750 O O . THR A 1 94 ? 14.089 12.311 -12.583 1.00 90.12 94 THR A O 1
ATOM 753 N N . LYS A 1 95 ? 15.553 13.877 -13.241 1.00 90.00 95 LYS A N 1
ATOM 754 C CA . LYS A 1 95 ? 14.562 14.666 -13.996 1.00 90.00 95 LYS A CA 1
ATOM 755 C C . LYS A 1 95 ? 13.946 13.871 -15.153 1.00 90.00 95 LYS A C 1
ATOM 757 O O . LYS A 1 95 ? 12.754 13.974 -15.405 1.00 90.00 95 LYS A O 1
ATOM 762 N N . ASP A 1 96 ? 14.733 12.995 -15.773 1.00 91.31 96 ASP A N 1
ATOM 763 C CA . ASP A 1 96 ? 14.309 12.155 -16.897 1.00 91.31 96 ASP A CA 1
ATOM 764 C C . ASP A 1 96 ? 13.791 10.772 -16.443 1.00 91.31 96 ASP A C 1
ATOM 766 O O . ASP A 1 96 ? 13.801 9.802 -17.211 1.00 91.31 96 ASP A O 1
ATOM 770 N N . LYS A 1 97 ? 13.316 10.657 -15.188 1.00 91.50 97 LYS A N 1
ATOM 771 C CA . LYS A 1 97 ? 12.828 9.405 -14.574 1.00 91.50 97 LYS A CA 1
ATOM 772 C C . LYS A 1 97 ? 11.770 8.689 -15.417 1.00 91.50 97 LYS A C 1
ATOM 774 O O . LYS A 1 97 ? 11.796 7.465 -15.532 1.00 91.50 97 LYS A O 1
ATOM 779 N N . MET A 1 98 ? 10.884 9.443 -16.069 1.00 91.81 98 MET A N 1
ATOM 780 C CA . MET A 1 98 ? 9.821 8.904 -16.928 1.00 91.81 98 MET A CA 1
ATOM 781 C C . MET A 1 98 ? 10.329 8.366 -18.270 1.00 91.81 98 MET A C 1
ATOM 783 O O . MET A 1 98 ? 9.669 7.530 -18.881 1.00 91.81 98 MET A O 1
ATOM 787 N N . VAL A 1 99 ? 11.499 8.814 -18.727 1.00 92.25 99 VAL A N 1
ATOM 788 C CA . VAL A 1 99 ? 12.125 8.332 -19.965 1.00 92.25 99 VAL A CA 1
ATOM 789 C C . VAL A 1 99 ? 12.913 7.053 -19.691 1.00 92.25 99 VAL A C 1
ATOM 791 O O . VAL A 1 99 ? 12.798 6.078 -20.433 1.00 92.25 99 VAL A O 1
ATOM 794 N N . HIS A 1 100 ? 13.699 7.044 -18.614 1.00 91.69 100 HIS A N 1
ATOM 795 C CA . HIS A 1 100 ? 14.656 5.971 -18.342 1.00 91.69 100 HIS A CA 1
ATOM 796 C C . HIS A 1 100 ? 14.138 4.864 -17.423 1.00 91.69 100 HIS A C 1
ATOM 798 O O . HIS A 1 100 ? 14.603 3.733 -17.540 1.00 91.69 100 HIS A O 1
ATOM 804 N N . ALA A 1 101 ? 13.198 5.160 -16.523 1.00 95.44 101 ALA A N 1
ATOM 805 C CA . ALA A 1 101 ? 12.678 4.204 -15.546 1.00 95.44 101 ALA A CA 1
ATOM 806 C C . ALA A 1 101 ? 11.143 4.291 -15.347 1.00 95.44 101 ALA A C 1
ATOM 808 O O . ALA A 1 101 ? 10.671 4.323 -14.204 1.00 95.44 101 ALA A O 1
ATOM 809 N N . PRO A 1 102 ? 10.331 4.334 -16.426 1.00 95.44 102 PRO A N 1
ATOM 810 C CA . PRO A 1 102 ? 8.888 4.566 -16.327 1.00 95.44 102 PRO A CA 1
ATOM 811 C C . PRO A 1 102 ? 8.138 3.528 -15.482 1.00 95.44 102 PRO A C 1
ATOM 813 O O . PRO A 1 102 ? 7.196 3.884 -14.774 1.00 95.44 102 PRO A O 1
ATOM 816 N N . ASN A 1 103 ? 8.525 2.250 -15.523 1.00 95.94 103 ASN A N 1
ATOM 817 C CA . ASN A 1 103 ? 7.837 1.191 -14.782 1.00 95.94 103 ASN A CA 1
ATOM 818 C C . ASN A 1 103 ? 8.254 1.176 -13.312 1.00 95.94 103 ASN A C 1
ATOM 820 O O . ASN A 1 103 ? 7.418 0.918 -12.446 1.00 95.94 103 ASN A O 1
ATOM 824 N N . VAL A 1 104 ? 9.515 1.505 -13.016 1.00 95.56 104 VAL A N 1
ATOM 825 C CA . VAL A 1 104 ? 9.971 1.707 -11.632 1.00 95.56 104 VAL A CA 1
ATOM 826 C C . VAL A 1 104 ? 9.212 2.874 -11.003 1.00 95.56 104 VAL A C 1
ATOM 828 O O . VAL A 1 104 ? 8.635 2.714 -9.928 1.00 95.56 104 VAL A O 1
ATOM 831 N N . VAL A 1 105 ? 9.124 4.013 -11.699 1.00 95.62 105 VAL A N 1
ATOM 832 C CA . VAL A 1 105 ? 8.354 5.179 -11.238 1.00 95.62 105 VAL A CA 1
ATOM 833 C C . VAL A 1 105 ? 6.871 4.835 -11.090 1.00 95.62 105 VAL A C 1
ATOM 835 O O . VAL A 1 105 ? 6.255 5.179 -10.083 1.00 95.62 105 VAL A O 1
ATOM 838 N N . ALA A 1 106 ? 6.285 4.089 -12.031 1.00 96.38 106 ALA A N 1
ATOM 839 C CA . ALA A 1 106 ? 4.900 3.639 -11.917 1.00 96.38 106 ALA A CA 1
ATOM 840 C C . ALA A 1 106 ? 4.674 2.739 -10.690 1.00 96.38 106 ALA A C 1
ATOM 842 O O . ALA A 1 106 ? 3.651 2.872 -10.014 1.00 96.38 106 ALA A O 1
ATOM 843 N N . PHE A 1 107 ? 5.615 1.844 -10.377 1.00 97.56 107 PHE A N 1
ATOM 844 C CA . PHE A 1 107 ? 5.526 0.961 -9.214 1.00 97.56 107 PHE A CA 1
ATOM 845 C C . PHE A 1 107 ? 5.681 1.729 -7.898 1.00 97.56 107 PHE A C 1
ATOM 847 O O . PHE A 1 107 ? 4.927 1.508 -6.952 1.00 97.56 107 PHE A O 1
ATOM 854 N N . ILE A 1 108 ? 6.584 2.707 -7.863 1.00 96.31 108 ILE A N 1
ATOM 855 C CA . ILE A 1 108 ? 6.720 3.658 -6.758 1.00 96.31 108 ILE A CA 1
ATOM 856 C C . ILE A 1 108 ? 5.422 4.463 -6.564 1.00 96.31 108 ILE A C 1
ATOM 858 O O . ILE A 1 108 ? 4.910 4.580 -5.452 1.00 96.31 108 ILE A O 1
ATOM 862 N N . ARG A 1 109 ? 4.820 4.961 -7.647 1.00 95.69 109 ARG A N 1
ATOM 863 C CA . ARG A 1 109 ? 3.550 5.694 -7.583 1.00 95.69 109 ARG A CA 1
ATOM 864 C C . ARG A 1 109 ? 2.426 4.832 -7.011 1.00 95.69 109 ARG A C 1
ATOM 866 O O . ARG A 1 109 ? 1.626 5.326 -6.220 1.00 95.69 109 ARG A O 1
ATOM 873 N N . ARG A 1 110 ? 2.367 3.544 -7.367 1.00 97.38 110 ARG A N 1
ATOM 874 C CA . ARG A 1 110 ? 1.404 2.600 -6.775 1.00 97.38 110 ARG A CA 1
ATOM 875 C C . ARG A 1 110 ? 1.583 2.463 -5.265 1.00 97.38 110 ARG A C 1
ATOM 877 O O . ARG A 1 110 ? 0.585 2.495 -4.547 1.00 97.38 110 ARG A O 1
ATOM 884 N N . PHE A 1 111 ? 2.825 2.373 -4.789 1.00 97.69 111 PHE A N 1
ATOM 885 C CA . PHE A 1 111 ? 3.127 2.373 -3.357 1.00 97.69 111 PHE A CA 1
ATOM 886 C C . PHE A 1 111 ? 2.522 3.603 -2.672 1.00 97.69 111 PHE A C 1
ATOM 888 O O . PHE A 1 111 ? 1.736 3.468 -1.734 1.00 97.69 111 PHE A O 1
ATOM 895 N N . ASN A 1 112 ? 2.804 4.796 -3.202 1.00 94.88 112 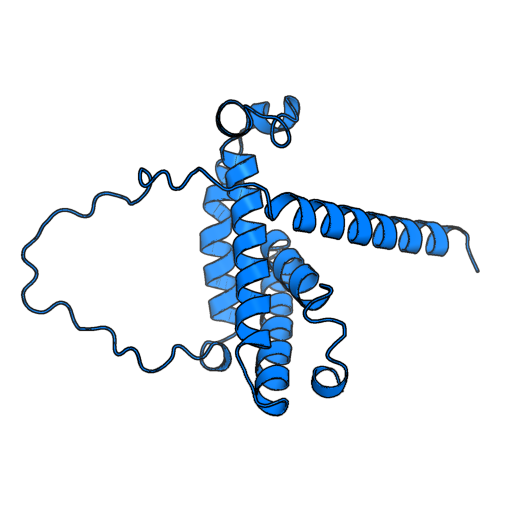ASN A N 1
ATOM 896 C CA . ASN A 1 112 ? 2.314 6.059 -2.648 1.00 94.88 112 ASN A CA 1
ATOM 897 C C . ASN A 1 112 ? 0.786 6.155 -2.676 1.00 94.88 112 ASN A C 1
ATOM 899 O O . ASN A 1 112 ? 0.182 6.580 -1.694 1.00 94.88 112 ASN A O 1
ATOM 903 N N . GLN A 1 113 ? 0.140 5.688 -3.746 1.00 96.19 113 GLN A N 1
ATOM 904 C CA . GLN A 1 113 ? -1.321 5.635 -3.832 1.00 96.19 113 GLN A CA 1
ATOM 905 C C . GLN A 1 113 ? -1.933 4.770 -2.726 1.00 96.19 113 GLN A C 1
ATOM 907 O O . GLN A 1 113 ? -2.887 5.197 -2.077 1.00 96.19 113 GLN A O 1
ATOM 912 N N . VAL A 1 114 ? -1.384 3.576 -2.474 1.00 97.50 114 VAL A N 1
ATOM 913 C CA . VAL A 1 114 ? -1.865 2.692 -1.399 1.00 97.50 114 VAL A CA 1
ATOM 914 C C . VAL A 1 114 ? -1.622 3.326 -0.028 1.00 97.50 114 VAL A C 1
ATOM 916 O O . VAL A 1 114 ? -2.506 3.281 0.832 1.00 97.50 114 VAL A O 1
ATOM 919 N N . CYS A 1 115 ? -0.465 3.965 0.165 1.00 94.25 115 CYS A N 1
ATOM 920 C CA . CYS A 1 115 ? -0.143 4.678 1.395 1.00 94.25 115 CYS A CA 1
ATOM 921 C C . CYS A 1 115 ? -1.146 5.801 1.685 1.00 94.25 115 CYS A C 1
ATOM 923 O O . CYS A 1 115 ? -1.775 5.823 2.745 1.00 94.25 115 CYS A O 1
ATOM 925 N N . LEU A 1 116 ? -1.322 6.717 0.732 1.00 94.25 116 LEU A N 1
ATOM 926 C CA . LEU A 1 116 ? -2.202 7.875 0.864 1.00 94.25 116 LEU A CA 1
ATOM 927 C C . LEU A 1 116 ? -3.666 7.457 0.997 1.00 94.25 116 LEU A C 1
ATOM 929 O O . LEU A 1 116 ? -4.393 8.032 1.804 1.00 94.25 116 LEU A O 1
ATOM 933 N N . TRP A 1 117 ? -4.100 6.418 0.277 1.00 95.75 117 TRP A N 1
ATOM 934 C CA . TRP A 1 117 ? -5.436 5.846 0.445 1.00 95.75 117 TRP A CA 1
ATOM 935 C C . TRP A 1 117 ? -5.667 5.354 1.879 1.00 95.75 117 TRP A C 1
ATOM 937 O O . TRP A 1 117 ? -6.669 5.718 2.495 1.00 95.75 117 TRP A O 1
ATOM 947 N N . CYS A 1 118 ? -4.723 4.591 2.440 1.00 96.69 118 CYS A N 1
ATOM 948 C CA . CYS A 1 118 ? -4.802 4.113 3.819 1.00 96.69 118 CYS A CA 1
ATOM 949 C C . CYS A 1 118 ? -4.875 5.276 4.822 1.00 96.6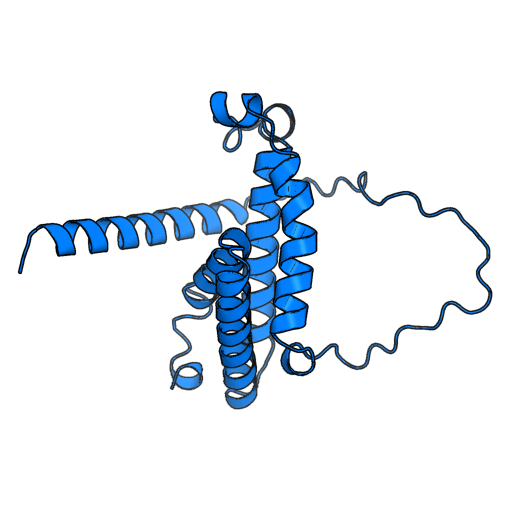9 118 CYS A C 1
ATOM 951 O O . CYS A 1 118 ? -5.742 5.285 5.698 1.00 96.69 118 CYS A O 1
ATOM 953 N N . GLN A 1 119 ? -4.008 6.284 4.675 1.00 94.00 119 GLN A N 1
ATOM 954 C CA . GLN A 1 119 ? -4.024 7.470 5.537 1.00 94.00 119 GLN A CA 1
ATOM 955 C C . GLN A 1 119 ? -5.361 8.216 5.439 1.00 94.00 119 GLN A C 1
ATOM 957 O O . GLN A 1 119 ? -5.993 8.497 6.458 1.00 94.00 119 GLN A O 1
ATOM 962 N N . LYS A 1 120 ? -5.834 8.477 4.214 1.00 93.56 120 LYS A N 1
ATOM 963 C CA . LYS A 1 120 ? -7.086 9.191 3.944 1.00 93.56 120 LYS A CA 1
ATOM 964 C C . LYS A 1 120 ? -8.296 8.471 4.533 1.00 93.56 120 LYS A C 1
ATOM 966 O O . LYS A 1 120 ? -9.136 9.113 5.160 1.00 93.56 120 LYS A O 1
ATOM 971 N N . GLU A 1 121 ? -8.393 7.151 4.385 1.00 94.12 121 GLU A N 1
ATOM 972 C CA . GLU A 1 121 ? -9.510 6.378 4.947 1.00 94.12 121 GLU A CA 1
ATOM 973 C C . GLU A 1 121 ? -9.562 6.432 6.477 1.00 94.12 121 GLU A C 1
ATOM 975 O O . GLU A 1 121 ? -10.653 6.452 7.047 1.00 94.12 121 GLU A O 1
ATOM 980 N N . ILE A 1 122 ? -8.408 6.491 7.149 1.00 93.12 122 ILE A N 1
ATOM 981 C CA . ILE A 1 122 ? -8.348 6.607 8.611 1.00 93.12 122 ILE A CA 1
ATOM 982 C C . ILE A 1 122 ? -8.651 8.045 9.052 1.00 93.12 122 ILE A C 1
ATOM 984 O O . ILE A 1 122 ? -9.485 8.252 9.931 1.00 93.12 122 ILE A O 1
ATOM 988 N N . ILE A 1 123 ? -8.001 9.046 8.456 1.00 91.75 123 ILE A N 1
ATOM 989 C CA . ILE A 1 123 ? -8.098 10.449 8.899 1.00 91.75 123 ILE A CA 1
ATOM 990 C C . ILE A 1 123 ? -9.471 11.048 8.575 1.00 91.75 123 ILE A C 1
ATOM 992 O O . ILE A 1 123 ? -9.981 11.851 9.350 1.00 91.75 123 ILE A O 1
ATOM 996 N N . SER A 1 124 ? -10.116 10.610 7.490 1.00 89.56 124 SER A N 1
ATOM 997 C CA . SER A 1 124 ? -11.439 11.106 7.077 1.00 89.56 124 SER A CA 1
ATOM 998 C C . SER A 1 124 ? -12.593 10.737 8.017 1.00 89.56 124 SER A C 1
ATOM 1000 O O . SER A 1 124 ? -13.720 11.171 7.786 1.00 89.56 124 SER A O 1
ATOM 1002 N N . ARG A 1 125 ? -12.372 9.920 9.060 1.00 90.12 125 ARG A N 1
ATOM 1003 C CA . ARG A 1 125 ? -13.427 9.580 10.028 1.00 90.12 125 ARG A CA 1
ATOM 1004 C C . ARG A 1 125 ? -13.299 10.403 11.301 1.00 90.12 125 ARG A C 1
ATOM 1006 O O . ARG A 1 125 ? -12.324 10.289 12.043 1.00 90.12 125 ARG A O 1
ATOM 1013 N N . ASP A 1 126 ? -14.371 11.110 11.638 1.00 88.00 126 ASP A N 1
ATOM 1014 C CA . ASP A 1 126 ? -14.421 11.964 12.832 1.00 88.00 126 ASP A CA 1
ATOM 1015 C C . ASP A 1 126 ? -14.418 11.160 14.138 1.00 88.00 126 ASP A C 1
ATOM 1017 O O . ASP A 1 126 ? -13.782 11.524 15.133 1.00 88.00 126 ASP A O 1
ATOM 1021 N N . LYS A 1 127 ? -15.120 10.020 14.147 1.00 92.44 127 LYS A N 1
ATOM 1022 C CA . LYS A 1 127 ? -15.313 9.202 15.350 1.00 92.44 127 LYS A CA 1
ATOM 1023 C C . LYS A 1 127 ? -14.108 8.294 15.592 1.00 92.44 127 LYS A C 1
ATOM 1025 O O . LYS A 1 127 ? -13.813 7.429 14.770 1.00 92.44 127 LYS A O 1
ATOM 1030 N N . VAL A 1 128 ? -13.502 8.404 16.780 1.00 94.06 128 VAL A N 1
ATOM 1031 C CA . VAL A 1 128 ? -12.366 7.568 17.237 1.00 94.06 128 VAL A CA 1
ATOM 1032 C C . VAL A 1 128 ? -12.644 6.077 17.034 1.00 94.06 128 VAL A C 1
ATOM 1034 O O . VAL A 1 128 ? -11.812 5.366 16.482 1.00 94.06 128 VAL A O 1
ATOM 1037 N N . LYS A 1 129 ? -13.847 5.622 17.407 1.00 93.50 129 LYS A N 1
ATOM 1038 C CA . LYS A 1 129 ? -14.265 4.224 17.253 1.00 93.50 129 LYS A CA 1
ATOM 1039 C C . LYS A 1 129 ? -14.180 3.745 15.797 1.00 93.50 129 LYS A C 1
ATOM 1041 O O . LYS A 1 129 ? -13.625 2.685 15.541 1.00 93.50 129 LYS A O 1
ATOM 1046 N N . LEU A 1 130 ? -14.677 4.545 14.849 1.00 93.31 130 LEU A N 1
ATOM 1047 C CA . LEU A 1 130 ? -14.638 4.198 13.425 1.00 93.31 130 LEU A CA 1
ATOM 1048 C C . LEU A 1 130 ? -13.202 4.169 12.897 1.00 93.31 130 LEU A C 1
ATOM 1050 O O . LEU A 1 130 ? -12.851 3.271 12.138 1.00 93.31 130 LEU A O 1
ATOM 1054 N N . ARG A 1 131 ? -12.352 5.108 13.333 1.00 95.50 131 ARG A N 1
ATOM 1055 C CA . ARG A 1 131 ? -10.926 5.082 12.982 1.00 95.50 131 ARG A CA 1
ATOM 1056 C C . ARG A 1 131 ? -10.242 3.810 13.473 1.00 95.50 131 ARG A C 1
ATOM 1058 O O . ARG A 1 131 ? -9.517 3.194 12.702 1.00 95.50 131 ARG A O 1
ATOM 1065 N N . GLY A 1 132 ? -10.511 3.390 14.711 1.00 96.38 132 GLY A N 1
ATOM 1066 C CA . GLY A 1 132 ? -9.969 2.148 15.270 1.00 96.38 132 GLY A CA 1
ATOM 1067 C C . GLY A 1 132 ? -10.425 0.908 14.492 1.00 96.38 132 GLY A C 1
ATOM 1068 O O . GLY A 1 132 ? -9.623 0.021 14.201 1.00 96.38 132 GLY A O 1
ATOM 1069 N N . GLU A 1 133 ? -11.694 0.869 14.073 1.00 95.94 133 GLU A N 1
ATOM 1070 C CA . GLU A 1 133 ? -12.232 -0.208 13.229 1.00 95.94 133 GLU A CA 1
ATOM 1071 C C . GLU A 1 133 ? -11.534 -0.275 11.861 1.00 95.94 133 GLU A C 1
ATOM 1073 O O . GLU A 1 133 ? -11.127 -1.360 11.437 1.00 95.94 133 GLU A O 1
ATOM 1078 N N . ILE A 1 134 ? -11.345 0.869 11.193 1.00 96.25 134 ILE A N 1
ATOM 1079 C CA . ILE A 1 134 ? -10.641 0.957 9.903 1.00 96.25 134 ILE A CA 1
ATOM 1080 C C . ILE A 1 134 ? -9.163 0.587 10.053 1.00 96.25 134 ILE A C 1
ATOM 1082 O O . ILE A 1 134 ? -8.645 -0.206 9.270 1.00 96.25 134 ILE A O 1
ATOM 1086 N N . LEU A 1 135 ? -8.489 1.098 11.081 1.00 96.88 135 LEU A N 1
ATOM 1087 C CA . LEU A 1 135 ? -7.092 0.786 11.373 1.00 96.88 135 LEU A CA 1
ATOM 1088 C C . LEU A 1 135 ? -6.902 -0.720 11.601 1.00 96.88 135 LEU A C 1
ATOM 1090 O O . LEU A 1 135 ? -6.041 -1.347 10.981 1.00 96.88 135 LEU A O 1
ATOM 1094 N N . SER A 1 136 ? -7.759 -1.337 12.421 1.00 97.00 136 SER A N 1
ATOM 1095 C CA . SER A 1 136 ? -7.771 -2.792 12.623 1.00 97.00 136 SER A CA 1
ATOM 1096 C C . SER A 1 136 ? -8.017 -3.546 11.313 1.00 97.00 136 SER A C 1
ATOM 1098 O O . SER A 1 136 ? -7.423 -4.601 11.067 1.00 97.00 136 SER A O 1
ATOM 1100 N N . HIS A 1 137 ? -8.881 -3.008 10.450 1.00 97.88 137 HIS A N 1
ATOM 1101 C CA . HIS A 1 137 ? -9.160 -3.579 9.141 1.00 97.88 137 HIS A CA 1
ATOM 1102 C C . HIS A 1 137 ? -7.923 -3.558 8.230 1.00 97.88 137 HIS A C 1
ATOM 1104 O O . HIS A 1 137 ? -7.574 -4.599 7.674 1.00 97.88 137 HIS A O 1
ATOM 1110 N N . PHE A 1 138 ? -7.195 -2.441 8.157 1.00 98.31 138 PHE A N 1
ATOM 1111 C CA . PHE A 1 138 ? -5.935 -2.353 7.412 1.00 98.31 138 PHE A CA 1
ATOM 1112 C C . PHE A 1 138 ? -4.868 -3.314 7.941 1.00 98.31 138 PHE A C 1
ATOM 1114 O O . PHE A 1 138 ? -4.246 -4.010 7.144 1.00 98.31 138 PHE A O 1
ATOM 1121 N N . ILE A 1 139 ? -4.732 -3.479 9.262 1.00 98.12 139 ILE A N 1
ATOM 1122 C CA . ILE A 1 139 ? -3.827 -4.492 9.839 1.00 98.12 139 ILE A CA 1
ATOM 1123 C C . ILE A 1 139 ? -4.209 -5.907 9.368 1.00 98.12 139 ILE A C 1
ATOM 1125 O O . ILE A 1 139 ? -3.340 -6.722 9.040 1.00 98.12 139 ILE A O 1
ATOM 1129 N N . LYS A 1 140 ? -5.509 -6.226 9.300 1.00 98.50 140 LYS A N 1
ATOM 1130 C CA . LYS A 1 140 ? -5.980 -7.516 8.765 1.00 98.50 140 LYS A CA 1
ATOM 1131 C C . LYS A 1 140 ? -5.654 -7.659 7.276 1.00 98.50 140 LYS A C 1
ATOM 1133 O O . LYS A 1 140 ? -5.236 -8.748 6.879 1.00 98.50 140 LYS A O 1
ATOM 1138 N N . ILE A 1 141 ? -5.797 -6.596 6.478 1.00 98.62 141 ILE A N 1
ATOM 1139 C CA . ILE A 1 141 ? -5.399 -6.580 5.059 1.00 98.62 141 ILE A CA 1
ATOM 1140 C C . ILE A 1 141 ? -3.897 -6.850 4.936 1.00 98.62 141 ILE A C 1
ATOM 1142 O O . ILE A 1 141 ? -3.514 -7.766 4.212 1.00 98.62 141 ILE A O 1
ATOM 1146 N N . THR A 1 142 ? -3.047 -6.159 5.703 1.00 98.44 142 THR A N 1
ATOM 1147 C CA . THR A 1 142 ? -1.589 -6.378 5.717 1.00 98.44 142 THR A CA 1
ATOM 1148 C C . THR A 1 142 ? -1.243 -7.833 6.015 1.00 98.44 142 THR A C 1
ATOM 1150 O O . THR A 1 142 ? -0.433 -8.436 5.315 1.00 98.44 142 THR A O 1
ATOM 1153 N N . ARG A 1 143 ? -1.908 -8.461 6.994 1.00 98.25 143 ARG A N 1
ATOM 1154 C CA . ARG A 1 143 ? -1.709 -9.892 7.284 1.00 98.25 143 ARG A CA 1
ATOM 1155 C C . ARG A 1 143 ? -2.082 -10.789 6.103 1.00 98.25 143 ARG A C 1
ATOM 1157 O O . ARG A 1 143 ? -1.421 -11.802 5.892 1.00 98.25 143 ARG A O 1
ATOM 1164 N N . LYS A 1 144 ? -3.128 -10.452 5.343 1.00 98.56 144 LYS A N 1
ATOM 1165 C CA . LYS A 1 144 ? -3.504 -11.189 4.127 1.00 98.56 144 LYS A CA 1
ATOM 1166 C C . LYS A 1 144 ? -2.520 -10.959 2.982 1.00 98.56 144 LYS A C 1
ATOM 1168 O O . LYS A 1 144 ? -2.167 -11.921 2.314 1.00 98.56 144 LYS A O 1
ATOM 1173 N N . LEU A 1 145 ? -2.012 -9.742 2.812 1.00 98.62 145 LEU A N 1
ATOM 1174 C CA . LEU A 1 145 ? -0.964 -9.436 1.835 1.00 98.62 145 LEU A CA 1
ATOM 1175 C C . LEU A 1 145 ? 0.326 -10.218 2.118 1.00 98.62 145 LEU A C 1
ATOM 1177 O O . LEU A 1 145 ? 0.898 -10.791 1.195 1.00 98.62 145 LEU A O 1
ATOM 1181 N N . LEU A 1 146 ? 0.722 -10.342 3.391 1.00 98.06 146 LEU A N 1
ATOM 1182 C CA . LEU A 1 146 ? 1.849 -11.190 3.798 1.00 98.06 146 LEU A CA 1
ATOM 1183 C C . LEU A 1 146 ? 1.621 -12.668 3.445 1.00 98.06 146 LEU A C 1
ATOM 1185 O O . LEU A 1 146 ? 2.538 -13.325 2.970 1.00 98.06 146 LEU A O 1
ATOM 1189 N N . GLN A 1 147 ? 0.398 -13.189 3.611 1.00 98.19 147 GLN A N 1
ATOM 1190 C CA . GLN A 1 147 ? 0.053 -14.561 3.197 1.00 98.19 147 GLN A CA 1
ATOM 1191 C C . GLN A 1 147 ? 0.145 -14.765 1.676 1.00 98.19 147 GLN A C 1
ATOM 1193 O O . GLN A 1 147 ? 0.439 -15.869 1.229 1.00 98.19 147 GLN A O 1
ATOM 1198 N N . LEU A 1 148 ? -0.098 -13.713 0.890 1.00 97.88 148 LEU A N 1
ATOM 1199 C CA . LEU A 1 148 ? 0.046 -13.715 -0.569 1.00 97.88 148 LEU A CA 1
ATOM 1200 C C . LEU A 1 148 ? 1.479 -13.404 -1.035 1.00 97.88 148 LEU A C 1
ATOM 1202 O O . LEU A 1 148 ? 1.723 -13.362 -2.237 1.00 97.88 148 LEU A O 1
ATOM 1206 N N . ASN A 1 149 ? 2.417 -13.164 -0.111 1.00 98.19 149 ASN A N 1
ATOM 1207 C CA . ASN A 1 149 ? 3.763 -12.650 -0.387 1.00 98.19 149 ASN A CA 1
ATOM 1208 C C . ASN A 1 149 ? 3.785 -11.319 -1.165 1.00 98.19 149 ASN A C 1
ATOM 1210 O O . ASN A 1 149 ? 4.803 -10.963 -1.758 1.00 98.19 149 ASN A O 1
ATOM 1214 N N . ASN A 1 150 ? 2.696 -10.542 -1.136 1.00 98.19 150 ASN A N 1
ATOM 1215 C CA . ASN A 1 150 ? 2.698 -9.183 -1.667 1.00 98.19 150 ASN A CA 1
ATOM 1216 C C . ASN A 1 150 ? 3.288 -8.230 -0.621 1.00 98.19 150 ASN A C 1
ATOM 1218 O O . ASN A 1 150 ? 2.573 -7.559 0.127 1.00 98.19 150 ASN A O 1
ATOM 1222 N N . LEU A 1 151 ? 4.620 -8.199 -0.561 1.00 98.25 151 LEU A N 1
ATOM 1223 C CA . LEU A 1 151 ? 5.353 -7.336 0.362 1.00 98.25 151 LEU A CA 1
ATOM 1224 C C . LEU A 1 151 ? 5.223 -5.857 -0.011 1.00 98.25 151 LEU A C 1
ATOM 1226 O O . LEU A 1 151 ? 5.206 -5.019 0.882 1.00 98.25 151 LEU A O 1
ATOM 1230 N N . HIS A 1 152 ? 5.073 -5.536 -1.298 1.00 97.75 152 HIS A N 1
ATOM 1231 C CA . HIS A 1 152 ? 4.979 -4.159 -1.778 1.00 97.75 152 HIS A CA 1
ATOM 1232 C C . HIS A 1 152 ? 3.797 -3.411 -1.144 1.00 97.75 152 HIS A C 1
ATOM 1234 O O . HIS A 1 152 ? 3.997 -2.455 -0.396 1.00 97.75 152 HIS A O 1
ATOM 1240 N N . SER A 1 153 ? 2.573 -3.907 -1.344 1.00 98.31 153 SER A N 1
ATOM 1241 C CA . SER A 1 153 ? 1.383 -3.309 -0.728 1.00 98.31 153 SER A CA 1
ATOM 1242 C C . SER A 1 153 ? 1.344 -3.487 0.794 1.00 98.31 153 SER A C 1
ATOM 1244 O O . SER A 1 153 ? 0.801 -2.638 1.501 1.00 98.31 153 SER A O 1
ATOM 1246 N N . ALA A 1 154 ? 1.914 -4.574 1.333 1.00 98.31 154 ALA A N 1
ATOM 1247 C CA . ALA A 1 154 ? 1.975 -4.770 2.783 1.00 98.31 154 ALA A CA 1
ATOM 1248 C C . ALA A 1 154 ? 2.815 -3.677 3.460 1.00 98.31 154 ALA A C 1
ATOM 1250 O O . ALA A 1 154 ? 2.382 -3.109 4.465 1.00 98.31 154 ALA A O 1
ATOM 1251 N N . PHE A 1 155 ? 3.984 -3.364 2.890 1.00 98.00 155 PHE A N 1
ATOM 1252 C CA . PHE A 1 155 ? 4.832 -2.273 3.358 1.00 98.00 155 PHE A CA 1
ATOM 1253 C C . PHE A 1 155 ? 4.189 -0.911 3.118 1.00 98.00 155 PHE A C 1
ATOM 1255 O O . PHE A 1 155 ? 4.281 -0.078 4.007 1.00 98.00 155 PHE A O 1
ATOM 1262 N N . ALA A 1 156 ? 3.466 -0.704 2.014 1.00 97.88 156 ALA A N 1
ATOM 1263 C CA . ALA A 1 156 ? 2.743 0.548 1.782 1.00 97.88 156 ALA A CA 1
ATOM 1264 C C . ALA A 1 156 ? 1.746 0.852 2.917 1.00 97.88 156 ALA A C 1
ATOM 1266 O O . ALA A 1 156 ? 1.782 1.913 3.542 1.00 97.88 156 ALA A O 1
ATOM 1267 N N . ILE A 1 157 ? 0.902 -0.123 3.270 1.00 98.25 157 ILE A N 1
ATOM 1268 C CA . ILE A 1 157 ? -0.041 0.031 4.388 1.00 98.25 157 ILE A CA 1
ATOM 1269 C C . ILE A 1 157 ? 0.712 0.226 5.711 1.00 98.25 157 ILE A C 1
ATOM 1271 O O . ILE A 1 157 ? 0.327 1.068 6.519 1.00 98.25 157 ILE A O 1
ATOM 1275 N N . LEU A 1 158 ? 1.796 -0.516 5.950 1.00 96.75 158 LEU A N 1
ATOM 1276 C CA . LEU A 1 158 ? 2.582 -0.364 7.176 1.00 96.75 158 LEU A CA 1
ATOM 1277 C C . LEU A 1 158 ? 3.208 1.035 7.294 1.00 96.75 158 LEU A C 1
ATOM 1279 O O . LEU A 1 158 ? 3.126 1.637 8.363 1.00 96.75 158 LEU A O 1
ATOM 1283 N N . SER A 1 159 ? 3.777 1.563 6.210 1.00 95.44 159 SER A N 1
ATOM 1284 C CA . SER A 1 159 ? 4.335 2.916 6.149 1.00 95.44 159 SER A CA 1
ATOM 1285 C C . SER A 1 159 ? 3.259 3.969 6.395 1.00 95.44 159 SER A C 1
ATOM 1287 O O . SER A 1 159 ? 3.474 4.891 7.175 1.00 95.44 159 SER A O 1
ATOM 1289 N N . ALA A 1 160 ? 2.061 3.798 5.829 1.00 95.44 160 ALA A N 1
ATOM 1290 C CA . ALA A 1 160 ? 0.927 4.673 6.116 1.00 95.44 160 ALA A CA 1
ATOM 1291 C C . ALA A 1 160 ? 0.523 4.672 7.595 1.00 95.44 160 ALA A C 1
ATOM 1293 O O . ALA A 1 160 ? 0.244 5.726 8.155 1.00 95.44 160 ALA A O 1
ATOM 1294 N N . LEU A 1 161 ? 0.508 3.506 8.242 1.00 94.75 161 LEU A N 1
ATOM 1295 C CA . LEU A 1 161 ? 0.182 3.391 9.663 1.00 94.75 161 LEU A CA 1
ATOM 1296 C C . LEU A 1 161 ? 1.268 3.989 10.573 1.00 94.75 161 LEU A C 1
ATOM 1298 O O . LEU A 1 161 ? 0.963 4.463 11.665 1.00 94.75 161 LEU A O 1
ATOM 1302 N N . GLN A 1 162 ? 2.528 3.968 10.139 1.00 94.00 162 GLN A N 1
ATOM 1303 C CA . GLN A 1 162 ? 3.663 4.529 10.876 1.00 94.00 162 GLN A CA 1
ATOM 1304 C C . GLN A 1 162 ? 3.926 6.009 10.571 1.00 94.00 162 GLN A C 1
ATOM 1306 O O . GLN A 1 162 ? 4.794 6.596 11.216 1.00 94.00 162 GLN A O 1
ATOM 1311 N N . SER A 1 163 ? 3.192 6.610 9.631 1.00 92.81 163 SER A N 1
ATOM 1312 C CA . SER A 1 163 ? 3.401 7.998 9.230 1.00 92.81 163 SER A CA 1
ATOM 1313 C C . SER A 1 163 ? 3.086 8.978 10.360 1.00 92.81 163 SER A C 1
ATOM 1315 O O . SER A 1 163 ? 2.312 8.690 11.281 1.00 92.81 163 SER A O 1
ATOM 1317 N N . THR A 1 164 ? 3.641 10.184 10.256 1.00 89.75 164 THR A N 1
ATOM 1318 C CA . THR A 1 164 ? 3.385 11.302 11.178 1.00 89.75 164 THR A CA 1
ATOM 1319 C C . THR A 1 164 ? 1.907 11.691 11.259 1.00 89.75 164 THR A C 1
ATOM 1321 O O . THR A 1 164 ? 1.483 12.258 12.262 1.00 89.75 164 THR A O 1
ATOM 1324 N N . ALA A 1 165 ? 1.101 11.337 10.256 1.00 88.06 165 ALA A N 1
ATOM 1325 C CA . ALA A 1 165 ? -0.331 11.604 10.241 1.00 88.06 165 ALA A CA 1
ATOM 1326 C C . ALA A 1 165 ? -1.148 10.605 11.088 1.00 88.06 165 ALA A C 1
ATOM 1328 O O . ALA A 1 165 ? -2.188 10.970 11.639 1.00 88.06 165 ALA A O 1
ATOM 1329 N N . ILE A 1 166 ? -0.692 9.350 11.216 1.00 89.75 166 ILE A N 1
ATOM 1330 C CA . ILE A 1 166 ? -1.447 8.272 11.885 1.00 89.75 166 ILE A CA 1
ATOM 1331 C C . ILE A 1 166 ? -0.826 7.870 13.223 1.00 89.75 166 ILE A C 1
ATOM 1333 O O . ILE A 1 166 ? -1.545 7.678 14.208 1.00 89.75 166 ILE A O 1
ATOM 1337 N N . HIS A 1 167 ? 0.500 7.749 13.294 1.00 91.00 167 HIS A N 1
ATOM 1338 C CA . HIS A 1 167 ? 1.205 7.278 14.487 1.00 91.00 167 HIS A CA 1
ATOM 1339 C C . HIS A 1 167 ? 0.868 8.088 15.761 1.00 91.00 167 HIS A C 1
ATOM 1341 O O . HIS A 1 167 ? 0.627 7.471 16.801 1.00 91.00 167 HIS A O 1
ATOM 1347 N N . PRO A 1 168 ? 0.743 9.433 15.727 1.00 94.75 168 PRO A N 1
ATOM 1348 C CA . PRO A 1 168 ? 0.410 10.216 16.921 1.00 94.75 168 PRO A CA 1
ATOM 1349 C C . PRO A 1 168 ? -1.035 10.069 17.429 1.00 94.75 168 PRO A C 1
ATOM 1351 O O . PRO A 1 168 ? -1.354 10.603 18.492 1.00 94.75 168 PRO A O 1
ATOM 1354 N N . LEU A 1 169 ? -1.933 9.372 16.715 1.00 92.62 169 LEU A N 1
ATOM 1355 C CA . LEU A 1 169 ? -3.354 9.234 17.070 1.00 92.62 169 LEU A CA 1
ATOM 1356 C C . LEU A 1 169 ? -3.587 8.268 18.249 1.00 92.62 169 LEU A C 1
ATOM 1358 O O . LEU A 1 169 ? -4.332 7.298 18.125 1.00 92.62 169 LEU A O 1
ATOM 1362 N N . THR A 1 170 ? -2.985 8.528 19.410 1.00 92.88 170 THR A N 1
ATOM 1363 C CA . THR A 1 170 ? -2.936 7.623 20.578 1.00 92.88 170 THR A CA 1
ATOM 1364 C C . THR A 1 170 ? -4.293 7.051 20.995 1.00 92.88 170 THR A C 1
ATOM 1366 O O . THR A 1 170 ? -4.400 5.856 21.239 1.00 92.88 170 THR A O 1
ATOM 1369 N N . LYS A 1 171 ? -5.359 7.865 20.996 1.00 92.62 171 LYS A N 1
ATOM 1370 C CA . LYS A 1 171 ? -6.730 7.417 21.322 1.00 92.62 171 LYS A CA 1
ATOM 1371 C C . LYS A 1 171 ? -7.310 6.403 20.331 1.00 92.62 171 LYS A C 1
ATOM 1373 O O . LYS A 1 171 ? -8.256 5.710 20.670 1.00 92.62 171 LYS A O 1
ATOM 1378 N N . THR A 1 172 ? -6.815 6.393 19.098 1.00 93.94 172 THR A N 1
ATOM 1379 C CA . THR A 1 172 ? -7.235 5.452 18.049 1.00 93.94 172 THR A CA 1
ATOM 1380 C C . THR A 1 172 ? -6.467 4.130 18.154 1.00 93.94 172 THR A C 1
ATOM 1382 O O . THR A 1 172 ? -6.984 3.097 17.744 1.00 93.94 172 THR A O 1
ATOM 1385 N N . TRP A 1 173 ? -5.238 4.176 18.679 1.00 91.88 173 TRP A N 1
ATOM 1386 C CA . TRP A 1 173 ? -4.361 3.016 18.871 1.00 91.88 173 TRP A CA 1
ATOM 1387 C C . TRP A 1 173 ? -4.620 2.243 20.168 1.00 91.88 173 TRP A C 1
ATOM 1389 O O . TRP A 1 173 ? -4.275 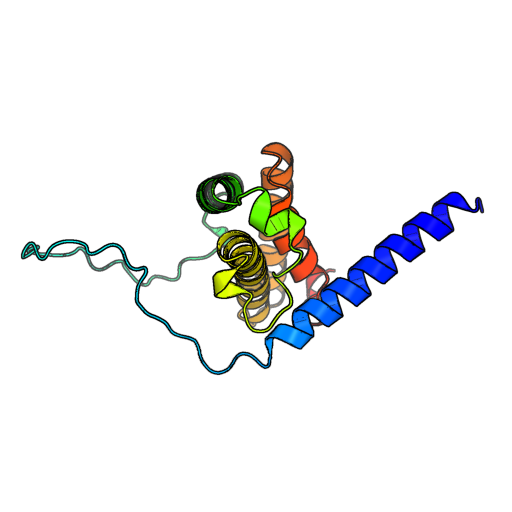1.063 20.230 1.00 91.88 173 TRP A O 1
ATOM 1399 N N . ALA A 1 174 ? -5.161 2.917 21.187 1.00 83.94 174 ALA A N 1
ATOM 1400 C CA . ALA A 1 174 ? -5.545 2.336 22.474 1.00 83.94 174 ALA A CA 1
ATOM 1401 C C . ALA A 1 174 ? -6.769 1.419 22.347 1.00 83.94 174 ALA A C 1
ATOM 1403 O O . ALA A 1 174 ? -6.744 0.341 22.982 1.00 83.94 174 ALA A O 1
#

Sequence (174 aa):
MPLVERRCSEKIQNYKQSSDAFFNDSEEDEDDENPAFLPSVNNHKASHAKEFDPVTFCVTKVNPKDFANQLTLLDLPVFKAIKPDELSSCAWNTKDKMVHAPNVVAFIRRFNQVCLWCQKEIISRDKVKLRGEILSHFIKITRKLLQLNNLHSAFAILSALQSTAIHPLTKTWA

pLDDT: mean 77.01, std 25.8, range [30.94, 98.62]

Secondary structure (DSSP, 8-state):
--HHHHHHHHHHHHHHHHHHHHHHGGGS--S----TTS--------TT------S---GGGS-HHHHHHHHHHHHHHHHHH--HHHHHS-GGGSTTHHHH-HHHHHHHHHHHHHHHHHHHHHHT--SHHHHHHHHHHHHHHHHHHHHTT-HHHHHHHHHHHHSTTTTT-HHHH-

InterPro domains:
  IPR001895 Ras guanine-nucleotide exchange factors catalytic domain [PF00617] (66-174)
  IPR001895 Ras guanine-nucleotide exchange factors catalytic domain [PS50009] (63-174)
  IPR001895 Ras guanine-nucleotide exchange factors catalytic domain [SM00147] (59-174)
  IPR008937 Ras-like guanine nucleotide exchange factor [PTHR23113] (28-174)
  IPR023578 Ras guanine nucleotide exchange factor domain superfamily [SSF48366] (30-174)
  IPR036964 Ras guanine-nucleotide exchange factor, catalytic domain superfamily [G3DSA:1.10.840.10] (39-174)

Radius of gyration: 19.07 Å; chains: 1; bounding box: 55×35×52 Å